Protein AF-A0A6A4KNR1-F1 (afdb_monomer)

Organism: NCBI:txid262921

Foldseek 3Di:
DPDDDDQDQLNVCCVVPVDDSVVSVVVVVVVLVVVVVVLVCLLPDPDRPDDNVVSVVVVVVSVVVCQCPVPHRCDPDNDPSNVVVCCDPPPDDDDDDD

Structure (mmCIF, N/CA/C/O backbone):
data_AF-A0A6A4KNR1-F1
#
_entry.id   AF-A0A6A4KNR1-F1
#
loop_
_atom_site.group_PDB
_atom_site.id
_atom_site.type_symbol
_atom_site.label_atom_id
_atom_site.label_alt_id
_atom_site.label_comp_id
_atom_site.label_asym_id
_atom_site.label_entity_id
_atom_site.label_seq_id
_atom_site.pdbx_PDB_ins_code
_atom_site.Cartn_x
_atom_site.Cartn_y
_atom_site.Cartn_z
_atom_site.occupancy
_atom_site.B_iso_or_equiv
_atom_site.auth_seq_id
_atom_site.auth_comp_id
_atom_site.auth_asym_id
_atom_site.auth_atom_id
_atom_site.pdbx_PDB_model_num
ATOM 1 N N . MET A 1 1 ? -12.825 -7.551 14.415 1.00 53.31 1 MET A N 1
ATOM 2 C CA . MET A 1 1 ? -11.829 -7.216 15.461 1.00 53.31 1 MET A CA 1
ATOM 3 C C . MET A 1 1 ? -11.352 -8.466 16.224 1.00 53.31 1 MET A C 1
ATOM 5 O O . MET A 1 1 ? -10.975 -8.352 17.375 1.00 53.31 1 MET A O 1
ATOM 9 N N . GLU A 1 2 ? -11.322 -9.662 15.622 1.00 60.75 2 GLU A N 1
ATOM 10 C CA . GLU A 1 2 ? -11.186 -10.919 16.396 1.00 60.75 2 GLU A CA 1
ATOM 11 C C . GLU A 1 2 ? -9.757 -11.464 16.585 1.00 60.75 2 GLU A C 1
ATOM 13 O O . GLU A 1 2 ? -9.579 -12.454 17.288 1.00 60.75 2 GLU A O 1
ATOM 18 N N . ARG A 1 3 ? -8.710 -10.856 16.009 1.00 58.59 3 ARG A N 1
ATOM 19 C CA . ARG A 1 3 ? -7.320 -11.301 16.235 1.00 58.59 3 ARG A CA 1
ATOM 20 C C . ARG A 1 3 ? -6.516 -10.277 17.036 1.00 58.59 3 ARG A C 1
ATOM 22 O O . ARG A 1 3 ? -6.082 -9.292 16.444 1.00 58.59 3 ARG A O 1
ATOM 29 N N . GLY A 1 4 ? -6.309 -10.595 18.321 1.00 59.72 4 GLY A N 1
ATOM 30 C CA . GLY A 1 4 ? -5.202 -10.199 19.211 1.00 59.72 4 GLY A CA 1
ATOM 31 C C . GLY A 1 4 ? -4.939 -8.700 19.398 1.00 59.72 4 GLY A C 1
ATOM 32 O O . GLY A 1 4 ? -4.644 -8.004 18.430 1.00 59.72 4 GLY A O 1
ATOM 33 N N . ASP A 1 5 ? -4.982 -8.242 20.653 1.00 63.84 5 ASP A N 1
ATOM 34 C CA . ASP A 1 5 ? -4.838 -6.857 21.141 1.00 63.84 5 ASP A CA 1
ATOM 35 C C . ASP A 1 5 ? -3.519 -6.154 20.757 1.00 63.84 5 ASP A C 1
ATOM 37 O O . ASP A 1 5 ? -2.686 -5.838 21.601 1.00 63.84 5 ASP A O 1
ATOM 41 N N . ASN A 1 6 ? -3.327 -5.858 19.473 1.00 69.69 6 ASN A N 1
ATOM 42 C CA . ASN A 1 6 ? -2.398 -4.824 19.035 1.00 69.69 6 ASN A CA 1
ATOM 43 C C . ASN A 1 6 ? -3.206 -3.596 18.608 1.00 69.69 6 ASN A C 1
ATOM 45 O O . ASN A 1 6 ? -3.999 -3.712 17.660 1.00 69.69 6 ASN A O 1
ATOM 49 N N . PRO A 1 7 ? -3.013 -2.433 19.260 1.00 76.50 7 PRO A N 1
ATOM 50 C CA . PRO A 1 7 ? -3.672 -1.205 18.847 1.00 76.50 7 PRO A CA 1
ATOM 51 C C . PRO A 1 7 ? -3.235 -0.858 17.420 1.00 76.50 7 PRO A C 1
ATOM 53 O O . PRO A 1 7 ? -2.050 -0.721 17.117 1.00 76.50 7 PRO A O 1
ATOM 56 N N . LYS A 1 8 ? -4.205 -0.791 16.507 1.00 87.06 8 LYS A N 1
ATOM 57 C CA . LYS A 1 8 ? -4.004 -0.397 15.109 1.00 87.06 8 LYS A CA 1
ATOM 58 C C . LYS A 1 8 ? -4.112 1.117 15.009 1.00 87.06 8 LYS A C 1
ATOM 60 O O . LYS A 1 8 ? -4.810 1.740 15.802 1.00 87.06 8 LYS A O 1
ATOM 65 N N . SER A 1 9 ? -3.510 1.695 13.974 1.00 93.75 9 SER A N 1
ATOM 66 C CA . SER A 1 9 ? -3.547 3.143 13.721 1.00 93.75 9 SER A CA 1
ATOM 67 C C . SER A 1 9 ? -4.959 3.740 13.771 1.00 93.75 9 SER A C 1
ATOM 69 O O . SER A 1 9 ? -5.141 4.811 14.336 1.00 93.75 9 SER A O 1
ATOM 71 N N . ILE A 1 10 ? -5.964 3.019 13.263 1.00 94.12 10 ILE A N 1
ATOM 72 C CA . ILE A 1 10 ? -7.382 3.409 13.346 1.00 94.12 10 ILE A CA 1
ATOM 73 C C . ILE A 1 10 ? -7.826 3.554 14.810 1.00 94.12 10 ILE A C 1
ATOM 75 O O . ILE A 1 10 ? -8.395 4.572 15.182 1.00 94.12 10 ILE A O 1
ATOM 79 N N . GLN A 1 11 ? -7.542 2.559 15.652 1.00 94.00 11 GLN A N 1
ATOM 80 C CA . GLN A 1 11 ? -7.957 2.553 17.058 1.00 94.00 11 GLN A CA 1
ATOM 81 C C . GLN A 1 11 ? -7.191 3.594 17.879 1.00 94.00 11 GLN A C 1
ATOM 83 O O . GLN A 1 11 ? -7.794 4.243 18.729 1.00 94.00 11 GLN A O 1
ATOM 88 N N . CYS A 1 12 ? -5.896 3.794 17.600 1.00 94.75 12 CYS A N 1
ATOM 89 C CA . CYS A 1 12 ? -5.123 4.877 18.211 1.00 94.75 12 CYS A CA 1
ATOM 90 C C . CYS A 1 12 ? -5.735 6.237 17.868 1.00 94.75 12 CYS A C 1
ATOM 92 O O . CYS A 1 12 ? -6.013 7.020 18.767 1.00 94.75 12 CYS A O 1
ATOM 94 N N . TYR A 1 13 ? -6.037 6.481 16.589 1.00 96.81 13 TYR A N 1
ATOM 95 C CA . TYR A 1 13 ? -6.630 7.743 16.153 1.00 96.81 13 TYR A CA 1
ATOM 96 C C . TYR A 1 13 ? -7.999 7.994 16.796 1.00 96.81 13 TYR A C 1
ATOM 98 O O . TYR A 1 13 ? -8.252 9.090 17.293 1.00 96.81 13 TYR A O 1
ATOM 106 N N . MET A 1 14 ? -8.866 6.976 16.849 1.00 96.94 14 MET A N 1
ATOM 107 C CA . MET A 1 14 ? -10.155 7.063 17.549 1.00 96.94 14 MET A CA 1
ATOM 108 C C . MET A 1 14 ? -9.969 7.400 19.032 1.00 96.94 14 MET A C 1
ATOM 110 O O . MET A 1 14 ? -10.680 8.249 19.561 1.00 96.94 14 MET A O 1
ATOM 114 N N . HIS A 1 15 ? -9.009 6.760 19.706 1.00 95.88 15 HIS A N 1
ATOM 115 C CA . HIS A 1 15 ? -8.739 7.000 21.123 1.00 95.88 15 HIS A CA 1
ATOM 116 C C . HIS A 1 15 ? -8.201 8.413 21.387 1.00 95.88 15 HIS A C 1
ATOM 118 O O . HIS A 1 1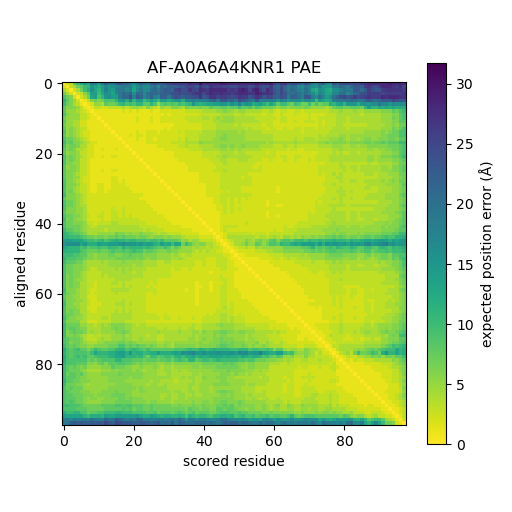5 ? -8.631 9.067 22.332 1.00 95.88 15 HIS A O 1
ATOM 124 N N . GLU A 1 16 ? -7.285 8.890 20.546 1.00 97.25 16 GLU A N 1
ATOM 125 C CA . GLU A 1 16 ? -6.622 10.188 20.703 1.00 97.25 16 GLU A CA 1
ATOM 126 C C . GLU A 1 16 ? -7.535 11.374 20.367 1.00 97.25 16 GLU A C 1
ATOM 128 O O . GLU A 1 16 ? -7.377 12.452 20.937 1.00 97.25 16 GLU A O 1
ATOM 133 N N . THR A 1 17 ? 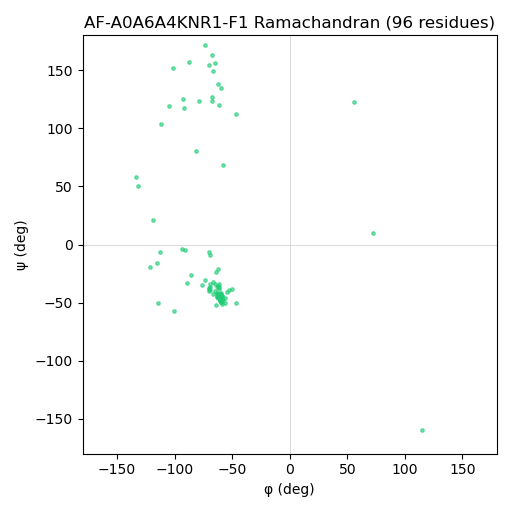-8.486 11.194 19.447 1.00 97.56 17 THR A N 1
ATOM 134 C CA . THR A 1 17 ? -9.298 12.300 18.903 1.00 97.56 17 THR A CA 1
ATOM 135 C C . THR A 1 17 ? -10.786 12.211 19.237 1.00 97.56 17 THR A C 1
ATOM 137 O O . THR A 1 17 ? -11.504 13.196 19.080 1.00 97.56 17 THR A O 1
ATOM 140 N N . GLY A 1 18 ? -11.269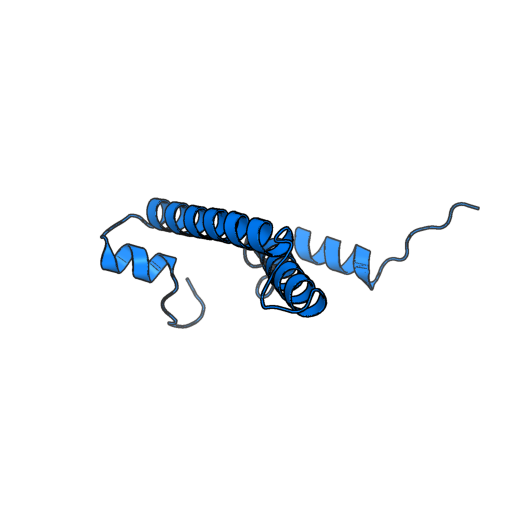 11.047 19.679 1.00 97.44 18 GLY A N 1
ATOM 141 C CA . GLY A 1 18 ? -12.699 10.767 19.833 1.00 97.44 18 GLY A CA 1
ATOM 142 C C . GLY A 1 18 ? -13.448 10.572 18.508 1.00 97.44 18 GLY A C 1
ATOM 143 O O . GLY A 1 18 ? -14.678 10.544 18.514 1.00 97.44 18 GLY A O 1
ATOM 144 N N . ALA A 1 19 ? -12.739 10.461 17.380 1.00 98.00 19 ALA A N 1
ATOM 145 C CA . ALA A 1 19 ? -13.334 10.280 16.058 1.00 98.00 19 ALA A CA 1
ATOM 146 C C . ALA A 1 19 ? -14.079 8.940 15.913 1.00 98.00 19 ALA A C 1
ATOM 148 O O . ALA A 1 19 ? -13.775 7.953 16.592 1.00 98.00 19 ALA A O 1
ATOM 149 N N . SER A 1 20 ? -15.032 8.895 14.977 1.00 97.81 20 SER A N 1
ATOM 150 C CA . SER A 1 20 ? -15.700 7.649 14.596 1.00 97.81 20 SER A CA 1
ATOM 151 C C . SER A 1 20 ? -14.729 6.690 13.889 1.00 97.81 20 SER A C 1
ATOM 153 O O . SER A 1 20 ? -13.666 7.091 13.411 1.00 97.81 20 SER A O 1
ATOM 155 N N . GLU A 1 21 ? -15.081 5.402 13.792 1.00 95.81 21 GLU A N 1
ATOM 156 C CA . GLU A 1 21 ? -14.260 4.442 13.038 1.00 95.81 21 GLU A CA 1
ATOM 157 C C . GLU A 1 21 ? -14.166 4.814 11.548 1.00 95.81 21 GLU A C 1
ATOM 159 O O . GLU A 1 21 ? -13.118 4.617 10.931 1.00 95.81 21 GLU A O 1
ATOM 164 N N . GLU A 1 22 ? -15.240 5.360 10.974 1.00 97.12 22 GLU A N 1
ATOM 165 C CA . GLU A 1 22 ? -15.280 5.823 9.584 1.00 97.12 22 GLU A CA 1
ATOM 166 C C . GLU A 1 22 ? -14.309 6.988 9.366 1.00 97.12 22 GLU A C 1
ATOM 168 O O . GLU A 1 22 ? -13.407 6.880 8.532 1.00 97.12 22 GLU A O 1
ATOM 173 N N . ASP A 1 23 ? -14.397 8.029 10.199 1.00 98.00 23 ASP A N 1
ATOM 174 C CA . ASP A 1 23 ? -13.497 9.187 10.138 1.00 98.00 23 ASP A CA 1
ATOM 175 C C . ASP A 1 23 ? -12.036 8.773 10.345 1.00 98.00 23 ASP A C 1
ATOM 177 O O . ASP A 1 23 ? -11.134 9.226 9.638 1.00 98.00 23 ASP A O 1
ATOM 181 N N . ALA A 1 24 ? -11.786 7.863 11.290 1.00 97.69 24 ALA A N 1
ATOM 182 C CA . ALA A 1 24 ? -10.454 7.332 11.540 1.00 97.69 24 ALA A CA 1
ATOM 183 C C . ALA A 1 24 ? -9.912 6.564 10.328 1.00 97.69 24 ALA A C 1
ATOM 185 O O . ALA A 1 24 ? -8.752 6.732 9.947 1.00 97.69 24 ALA A O 1
ATOM 186 N N . ARG A 1 25 ? -10.737 5.735 9.680 1.00 95.75 25 ARG A N 1
ATOM 187 C CA . ARG A 1 25 ? -10.350 5.017 8.457 1.00 95.75 25 ARG A CA 1
ATOM 188 C C . ARG A 1 25 ? -10.020 5.981 7.330 1.00 95.75 25 ARG A C 1
ATOM 190 O O . ARG A 1 25 ? -9.010 5.777 6.656 1.00 95.75 25 ARG A O 1
ATOM 197 N N . ASP A 1 26 ? -10.832 7.006 7.131 1.00 97.69 26 ASP A N 1
ATOM 198 C CA . ASP A 1 26 ? -10.618 7.979 6.065 1.00 97.69 26 ASP A CA 1
ATOM 199 C C . ASP A 1 26 ? -9.393 8.854 6.327 1.00 97.69 26 ASP A C 1
ATOM 201 O O . ASP A 1 26 ? -8.596 9.077 5.411 1.00 97.69 26 ASP A O 1
ATOM 205 N N . HIS A 1 27 ? -9.138 9.221 7.584 1.00 98.06 27 HIS A N 1
ATOM 206 C CA . HIS A 1 27 ? -7.897 9.883 7.974 1.00 98.06 27 HIS A CA 1
ATOM 207 C C . HIS A 1 27 ? -6.663 9.015 7.684 1.00 98.06 27 HIS A C 1
ATOM 209 O O . HIS A 1 27 ? -5.701 9.479 7.068 1.00 98.06 27 HIS A O 1
ATOM 215 N N . ILE A 1 28 ? -6.683 7.732 8.061 1.00 97.06 28 ILE A N 1
ATOM 216 C CA . ILE A 1 28 ? -5.562 6.821 7.787 1.00 97.06 28 ILE A CA 1
ATOM 217 C C . ILE A 1 28 ? -5.367 6.605 6.277 1.00 97.06 28 ILE A C 1
ATOM 219 O O . ILE A 1 28 ? -4.226 6.612 5.812 1.00 97.06 28 ILE A O 1
ATOM 223 N N . LYS A 1 29 ? -6.440 6.474 5.483 1.00 96.19 29 LYS A N 1
ATOM 224 C CA . LYS A 1 29 ? -6.339 6.406 4.010 1.00 96.19 29 LYS A CA 1
ATOM 225 C C . LYS A 1 29 ? -5.720 7.676 3.429 1.00 96.19 29 LYS A C 1
ATOM 227 O O . LYS A 1 29 ? -4.861 7.581 2.553 1.00 96.19 29 LYS A O 1
ATOM 232 N N . TYR A 1 30 ? -6.114 8.846 3.931 1.00 97.81 30 TYR A N 1
ATOM 233 C CA . TYR A 1 30 ? -5.514 10.119 3.544 1.00 97.81 30 TYR A CA 1
ATOM 234 C C . TYR A 1 30 ? -4.005 10.132 3.828 1.00 97.81 30 TYR A C 1
ATOM 236 O O . TYR A 1 30 ? -3.220 10.440 2.932 1.00 97.81 30 TYR A O 1
ATOM 244 N N . LEU A 1 31 ? -3.573 9.714 5.023 1.00 98.06 31 LEU A N 1
ATOM 245 C CA . LEU A 1 31 ? -2.147 9.626 5.366 1.00 98.06 31 LEU A CA 1
ATOM 246 C C . LEU A 1 31 ? -1.377 8.644 4.470 1.00 98.06 31 LEU A C 1
ATOM 248 O O . LEU A 1 31 ? -0.243 8.933 4.077 1.00 98.06 31 LEU A O 1
ATOM 252 N N . ILE A 1 32 ? -1.986 7.511 4.105 1.00 97.00 32 ILE A N 1
ATOM 253 C CA . ILE A 1 32 ? -1.413 6.570 3.132 1.00 97.00 32 ILE A CA 1
ATOM 254 C C . ILE A 1 32 ? -1.238 7.258 1.770 1.00 97.00 32 ILE A C 1
ATOM 256 O O . ILE A 1 32 ? -0.164 7.164 1.179 1.00 97.00 32 ILE A O 1
ATOM 260 N N . GLY A 1 33 ? -2.242 8.004 1.298 1.00 97.44 33 GLY A N 1
ATOM 261 C CA . GLY A 1 33 ? -2.169 8.775 0.051 1.00 97.44 33 GLY A CA 1
ATOM 262 C C . GLY A 1 33 ? -1.061 9.833 0.065 1.00 97.44 33 GLY A C 1
ATOM 263 O O . GLY A 1 33 ? -0.226 9.866 -0.837 1.00 97.44 33 GLY A O 1
ATOM 264 N N . LYS A 1 34 ? -0.965 10.630 1.136 1.00 98.38 34 LYS A N 1
ATOM 265 C CA . LYS A 1 34 ? 0.123 11.613 1.305 1.00 98.38 34 LYS A CA 1
ATOM 266 C C . LYS A 1 34 ? 1.501 10.954 1.364 1.00 98.38 34 LYS A C 1
ATOM 268 O O . LYS A 1 34 ? 2.480 11.532 0.900 1.00 98.38 34 LYS A O 1
ATOM 273 N N . THR A 1 35 ? 1.599 9.752 1.930 1.00 97.31 35 THR A N 1
ATOM 274 C CA . THR A 1 35 ? 2.856 8.989 1.949 1.00 97.31 35 THR A CA 1
ATOM 275 C C . THR A 1 35 ? 3.232 8.495 0.551 1.00 97.31 35 THR A C 1
ATOM 277 O O . THR A 1 35 ? 4.398 8.582 0.175 1.00 97.31 35 THR A O 1
ATOM 280 N N . TRP A 1 36 ? 2.259 8.054 -0.250 1.00 97.44 36 TRP A N 1
ATOM 281 C CA . TRP A 1 36 ? 2.479 7.690 -1.653 1.00 97.44 36 TRP A CA 1
ATOM 282 C C . TRP A 1 36 ? 3.010 8.849 -2.495 1.00 97.44 36 TRP A C 1
ATOM 284 O O . TRP A 1 36 ? 3.932 8.645 -3.283 1.00 97.44 36 TRP A O 1
ATOM 294 N N . GLU A 1 37 ? 2.460 10.054 -2.324 1.00 97.12 37 GLU A N 1
ATOM 295 C CA . GLU A 1 37 ? 2.950 11.265 -3.000 1.00 97.12 37 GLU A CA 1
ATOM 296 C C . GLU A 1 37 ? 4.440 11.487 -2.709 1.00 97.12 37 GLU A C 1
ATOM 298 O O . GLU A 1 37 ? 5.238 11.562 -3.641 1.00 97.12 37 GLU A O 1
ATOM 303 N N . LYS A 1 38 ? 4.839 11.445 -1.430 1.00 95.00 38 LYS A N 1
ATOM 304 C CA . LYS A 1 38 ? 6.246 11.584 -1.016 1.00 95.00 38 LYS A CA 1
ATOM 305 C C . LYS A 1 38 ? 7.146 10.490 -1.590 1.00 95.00 38 LYS A C 1
ATOM 307 O O . LYS A 1 38 ? 8.246 10.770 -2.050 1.00 95.00 38 LYS A O 1
ATOM 312 N N . MET A 1 39 ? 6.691 9.234 -1.586 1.00 94.81 39 MET A N 1
ATOM 313 C CA . MET A 1 39 ? 7.461 8.132 -2.178 1.00 94.81 39 MET A CA 1
ATOM 314 C C . MET A 1 39 ? 7.665 8.319 -3.687 1.00 94.81 39 MET A C 1
ATOM 316 O O . MET A 1 39 ? 8.727 7.985 -4.210 1.00 94.81 39 MET A O 1
ATOM 320 N N . ASN A 1 40 ? 6.667 8.858 -4.392 1.00 94.75 40 ASN A N 1
ATOM 321 C CA . ASN A 1 40 ? 6.783 9.157 -5.817 1.00 94.75 40 ASN A CA 1
ATOM 322 C C . AS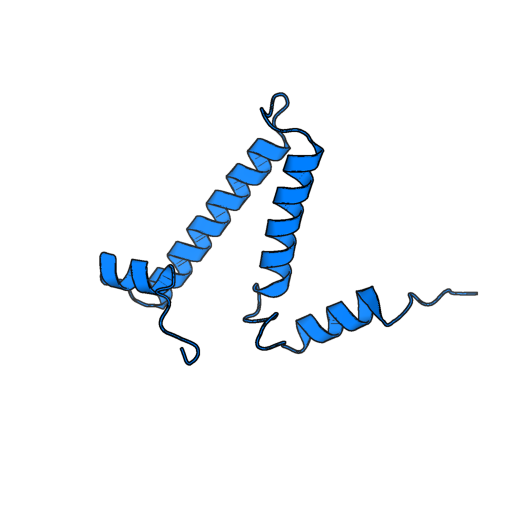N A 1 40 ? 7.742 10.323 -6.083 1.00 94.75 40 ASN A C 1
ATOM 324 O O . ASN A 1 40 ? 8.529 10.231 -7.021 1.00 94.75 40 ASN A O 1
ATOM 328 N N . GLU A 1 41 ? 7.710 11.373 -5.261 1.00 93.44 41 GLU A N 1
ATOM 329 C CA . GLU A 1 41 ? 8.671 12.483 -5.324 1.00 93.44 41 GLU A CA 1
ATOM 330 C C . GLU A 1 41 ? 10.107 11.978 -5.137 1.00 93.44 41 GLU A C 1
ATOM 332 O O . GLU A 1 41 ? 10.953 12.207 -5.997 1.00 93.44 41 GLU A O 1
ATOM 337 N N . GLU A 1 42 ? 10.365 11.194 -4.085 1.00 91.44 42 GLU A N 1
ATOM 338 C CA . GLU A 1 42 ? 11.688 10.608 -3.816 1.00 91.44 42 GLU A CA 1
ATOM 339 C C . GLU A 1 42 ? 12.157 9.667 -4.928 1.00 91.44 42 GLU A C 1
ATOM 341 O O . GLU A 1 42 ? 13.337 9.633 -5.275 1.00 91.44 42 GLU A O 1
ATOM 346 N N . ARG A 1 43 ? 11.236 8.910 -5.534 1.00 92.12 43 ARG A N 1
ATOM 347 C CA . ARG A 1 43 ? 11.557 8.043 -6.672 1.00 92.12 43 ARG A CA 1
ATOM 348 C C . ARG A 1 43 ? 11.991 8.833 -7.907 1.00 92.12 43 ARG A C 1
ATOM 350 O O . ARG A 1 43 ? 12.790 8.323 -8.692 1.00 92.12 43 ARG A O 1
ATOM 357 N N . LEU A 1 44 ? 11.418 10.016 -8.111 1.00 92.31 44 LEU A N 1
ATOM 358 C CA . LEU A 1 44 ? 11.702 10.889 -9.251 1.00 92.31 44 LEU A CA 1
ATOM 359 C C . LEU A 1 44 ? 12.837 11.881 -8.969 1.00 92.31 44 LEU A C 1
ATOM 361 O O . LEU A 1 44 ? 13.241 12.600 -9.878 1.00 92.31 44 LEU A O 1
ATOM 365 N N . ALA A 1 45 ? 13.355 11.923 -7.742 1.00 91.69 45 ALA A N 1
ATOM 366 C CA . ALA A 1 45 ? 14.426 12.827 -7.364 1.00 91.69 45 ALA A CA 1
ATOM 367 C C . ALA A 1 45 ? 15.745 12.460 -8.065 1.00 91.69 45 ALA A C 1
ATOM 369 O O . ALA A 1 45 ? 16.255 11.345 -7.937 1.00 91.69 45 ALA A O 1
ATOM 370 N N . ASP A 1 46 ? 16.353 13.441 -8.736 1.00 85.75 46 ASP A N 1
ATOM 371 C CA . ASP A 1 46 ? 17.646 13.283 -9.419 1.00 85.75 46 ASP A CA 1
ATOM 372 C C . ASP A 1 46 ? 18.806 12.985 -8.449 1.00 85.75 46 ASP A C 1
ATOM 374 O O . ASP A 1 46 ? 19.829 12.407 -8.831 1.00 85.75 46 ASP A O 1
ATOM 378 N N . HIS A 1 47 ? 18.650 13.367 -7.178 1.00 85.50 47 HIS A N 1
ATOM 379 C CA . HIS A 1 47 ? 19.678 13.285 -6.139 1.00 85.50 47 HIS A CA 1
ATOM 380 C C . HIS A 1 47 ? 19.154 12.641 -4.850 1.00 85.50 47 HIS A C 1
ATOM 382 O O . HIS A 1 47 ? 19.323 13.184 -3.759 1.00 85.50 47 HIS A O 1
ATOM 388 N N . SER A 1 48 ? 18.516 11.474 -4.965 1.00 86.81 48 SER A N 1
ATOM 389 C CA . SER A 1 48 ? 18.154 10.694 -3.778 1.00 86.81 48 SER A CA 1
ATOM 390 C C . SER A 1 48 ? 19.415 10.265 -3.002 1.00 86.81 48 SER A C 1
ATOM 392 O O . SER A 1 48 ? 20.387 9.816 -3.618 1.00 86.81 48 SER A O 1
ATOM 394 N N . PRO A 1 49 ? 19.419 10.341 -1.655 1.00 90.69 49 PRO A N 1
ATOM 395 C CA . PRO A 1 49 ? 20.506 9.798 -0.836 1.00 90.69 49 PRO A CA 1
ATOM 396 C C . PRO A 1 49 ? 20.543 8.260 -0.850 1.00 90.69 49 PRO A C 1
ATOM 398 O O . PRO A 1 49 ? 21.482 7.654 -0.333 1.00 90.69 49 PRO A O 1
ATOM 401 N N . PHE A 1 50 ? 19.521 7.619 -1.421 1.00 91.00 50 PHE A N 1
ATOM 402 C CA . PHE A 1 50 ? 19.389 6.174 -1.509 1.00 91.00 50 PHE A CA 1
ATOM 403 C C . PHE A 1 50 ? 19.765 5.653 -2.898 1.00 91.00 50 PHE A C 1
ATOM 405 O O . PHE A 1 50 ? 19.601 6.324 -3.916 1.00 91.00 50 PHE A O 1
ATOM 412 N N . SER A 1 51 ? 20.240 4.406 -2.960 1.00 93.19 51 SER A N 1
ATOM 413 C CA . SER A 1 51 ? 20.476 3.754 -4.248 1.00 93.19 51 SER A CA 1
ATOM 414 C C . SER A 1 51 ? 19.153 3.516 -4.982 1.00 93.19 51 SER A C 1
ATOM 416 O O . SER A 1 51 ? 18.125 3.236 -4.362 1.00 93.19 51 SER A O 1
ATOM 418 N N . LYS A 1 52 ? 19.188 3.544 -6.321 1.00 91.88 52 LYS A N 1
ATOM 419 C CA . LYS A 1 52 ? 18.011 3.253 -7.160 1.00 91.88 52 LYS A CA 1
ATOM 420 C C . LYS A 1 52 ? 17.358 1.913 -6.801 1.00 91.88 52 LYS A C 1
ATOM 422 O O . LYS A 1 52 ? 16.140 1.826 -6.721 1.00 91.88 52 LYS A O 1
ATOM 427 N N . ILE A 1 53 ? 18.174 0.902 -6.497 1.00 94.94 53 ILE A N 1
ATOM 428 C CA . ILE A 1 53 ? 17.710 -0.429 -6.082 1.00 94.94 53 ILE A CA 1
ATOM 429 C C . ILE A 1 53 ? 16.922 -0.353 -4.768 1.00 94.94 53 ILE A C 1
ATOM 431 O O . ILE A 1 53 ? 15.853 -0.949 -4.662 1.00 94.94 53 ILE A O 1
ATOM 435 N N . LEU A 1 54 ? 17.415 0.385 -3.766 1.00 94.56 54 LEU A N 1
ATOM 436 C CA . LEU A 1 54 ? 16.711 0.533 -2.489 1.00 94.56 54 LEU A CA 1
ATOM 437 C C . LEU A 1 54 ? 15.350 1.215 -2.688 1.00 94.56 54 LEU A C 1
ATOM 439 O O . LEU A 1 54 ? 14.344 0.755 -2.148 1.00 94.56 54 LEU A O 1
ATOM 443 N N . VAL A 1 55 ? 15.320 2.277 -3.496 1.00 94.50 55 VAL A N 1
ATOM 444 C CA . VAL A 1 55 ? 14.091 3.001 -3.845 1.00 94.50 55 VAL A CA 1
ATOM 445 C C . VAL A 1 55 ? 13.088 2.066 -4.526 1.00 94.50 55 VAL A C 1
ATOM 447 O O . VAL A 1 55 ? 11.920 2.020 -4.142 1.00 94.50 55 VAL A O 1
ATOM 450 N N . GLU A 1 56 ? 13.528 1.265 -5.496 1.00 95.00 56 GLU A N 1
ATOM 451 C CA . GLU A 1 56 ? 12.670 0.296 -6.186 1.00 95.00 56 GLU A CA 1
ATOM 452 C C . GLU A 1 56 ? 12.122 -0.787 -5.249 1.00 95.00 56 GLU A C 1
ATOM 454 O O . GLU A 1 56 ? 10.932 -1.107 -5.314 1.00 95.00 56 GLU A O 1
ATOM 459 N N . ILE A 1 57 ? 12.950 -1.315 -4.342 1.00 96.56 57 ILE A N 1
ATOM 460 C CA . ILE A 1 57 ? 12.519 -2.290 -3.331 1.00 96.56 57 ILE A CA 1
ATOM 461 C C . ILE A 1 57 ? 11.443 -1.679 -2.428 1.00 96.56 57 ILE A C 1
ATOM 463 O O . ILE A 1 57 ? 10.387 -2.286 -2.249 1.00 96.56 57 ILE A O 1
ATOM 467 N N . ALA A 1 58 ? 11.666 -0.469 -1.904 1.00 95.75 58 ALA A N 1
ATOM 468 C CA . ALA A 1 58 ? 10.697 0.218 -1.051 1.00 95.75 58 ALA A CA 1
ATOM 469 C C . ALA A 1 58 ? 9.355 0.436 -1.772 1.00 95.75 58 ALA A C 1
ATOM 471 O O . ALA A 1 58 ? 8.291 0.132 -1.226 1.00 95.75 58 ALA A O 1
ATOM 472 N N . MET A 1 59 ? 9.401 0.876 -3.034 1.00 96.88 59 MET A N 1
ATOM 473 C CA . MET A 1 59 ? 8.211 1.029 -3.875 1.00 96.88 59 MET A CA 1
ATOM 474 C C . MET A 1 59 ? 7.472 -0.295 -4.073 1.00 96.88 59 MET A C 1
ATOM 476 O O . MET A 1 59 ? 6.246 -0.340 -3.982 1.00 96.88 59 MET A O 1
ATOM 480 N N . ASN A 1 60 ? 8.192 -1.386 -4.330 1.00 97.50 60 ASN A N 1
ATOM 481 C CA . ASN A 1 60 ? 7.578 -2.692 -4.551 1.00 97.50 60 ASN A CA 1
ATOM 482 C C . ASN A 1 60 ? 6.957 -3.270 -3.272 1.00 97.50 60 ASN A C 1
ATOM 484 O O . ASN A 1 60 ? 5.888 -3.870 -3.352 1.00 97.50 60 ASN A O 1
ATOM 488 N N . ILE A 1 61 ? 7.545 -3.025 -2.096 1.00 97.00 61 ILE A N 1
ATOM 489 C CA . ILE A 1 61 ? 6.944 -3.402 -0.805 1.00 97.00 61 ILE A CA 1
ATOM 490 C C . ILE A 1 61 ? 5.626 -2.650 -0.576 1.00 97.00 61 ILE A C 1
ATOM 492 O O . ILE A 1 61 ? 4.621 -3.262 -0.198 1.00 97.00 61 ILE A O 1
ATOM 496 N N . ALA A 1 62 ? 5.595 -1.341 -0.845 1.00 96.56 62 ALA A N 1
ATOM 497 C CA . ALA A 1 62 ? 4.370 -0.549 -0.727 1.00 96.56 62 ALA A CA 1
ATOM 498 C C . ALA A 1 62 ? 3.284 -1.034 -1.705 1.00 96.56 62 ALA A C 1
ATOM 500 O O . ALA A 1 62 ? 2.137 -1.245 -1.303 1.00 96.56 62 ALA A O 1
ATOM 501 N N . ARG A 1 63 ? 3.652 -1.309 -2.968 1.00 96.62 63 ARG A N 1
ATOM 502 C CA . ARG A 1 63 ? 2.740 -1.877 -3.981 1.00 96.62 63 ARG A CA 1
ATOM 503 C C . ARG A 1 63 ? 2.203 -3.243 -3.575 1.00 96.62 63 ARG A C 1
ATOM 505 O O . ARG A 1 63 ? 1.007 -3.479 -3.705 1.00 96.62 63 ARG A O 1
ATOM 512 N N . ALA A 1 64 ? 3.066 -4.130 -3.081 1.00 94.62 64 ALA A N 1
ATOM 513 C CA . ALA A 1 64 ? 2.663 -5.450 -2.610 1.00 94.62 64 ALA A CA 1
ATOM 514 C C . ALA A 1 64 ? 1.668 -5.329 -1.449 1.00 94.62 64 ALA A C 1
ATOM 516 O O . ALA A 1 64 ? 0.617 -5.961 -1.477 1.00 94.62 64 ALA A O 1
ATOM 517 N N . SER A 1 65 ? 1.939 -4.449 -0.483 1.00 94.50 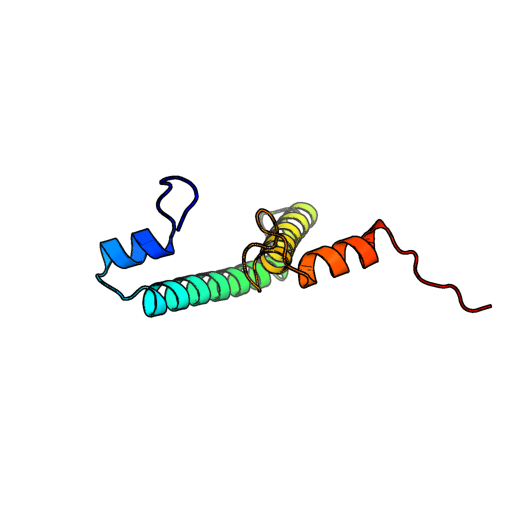65 SER A N 1
ATOM 518 C CA . SER A 1 65 ? 1.028 -4.197 0.640 1.00 94.50 65 SER A CA 1
ATOM 519 C C . SER A 1 65 ? -0.338 -3.697 0.159 1.00 94.50 65 SER A C 1
ATOM 521 O O . SER A 1 65 ? -1.367 -4.241 0.551 1.00 94.50 65 SER A O 1
ATOM 523 N N . GLN A 1 66 ? -0.374 -2.719 -0.749 1.00 94.12 66 GLN A N 1
ATOM 524 C CA . GLN A 1 66 ? -1.633 -2.235 -1.321 1.00 94.12 66 GLN A CA 1
ATOM 525 C C . GLN A 1 66 ? -2.374 -3.337 -2.091 1.00 94.12 66 GLN A C 1
ATOM 527 O O . GLN A 1 66 ? -3.563 -3.544 -1.867 1.00 94.12 66 GLN A O 1
ATOM 532 N N . CYS A 1 67 ? -1.669 -4.087 -2.941 1.00 92.25 67 CYS A N 1
ATOM 533 C CA . CYS A 1 67 ? -2.224 -5.204 -3.706 1.00 92.25 67 CYS A CA 1
ATOM 534 C C . CYS A 1 67 ? -2.904 -6.240 -2.797 1.00 92.25 67 CYS A C 1
ATOM 536 O O . CYS A 1 67 ? -3.9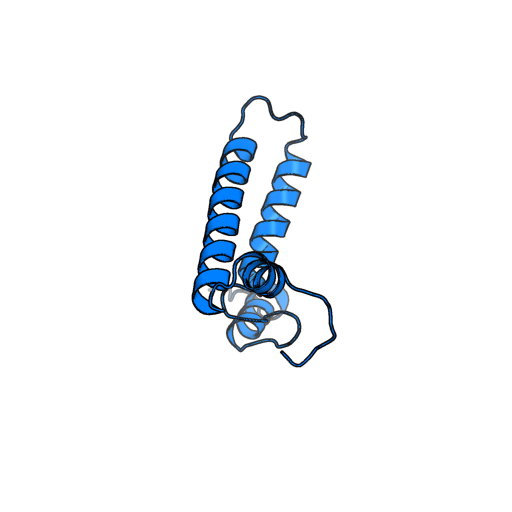86 -6.724 -3.131 1.00 92.25 67 CYS A O 1
ATOM 538 N N . MET A 1 68 ? -2.297 -6.536 -1.644 1.00 91.50 68 MET A N 1
ATOM 539 C CA . MET A 1 68 ? -2.815 -7.502 -0.677 1.00 91.50 68 MET A CA 1
ATOM 540 C C . MET A 1 68 ? -3.993 -6.971 0.145 1.00 91.50 68 MET A C 1
ATOM 542 O O . MET A 1 68 ? -4.879 -7.755 0.473 1.00 91.50 68 MET A O 1
ATOM 546 N N . TYR A 1 69 ? -4.017 -5.677 0.487 1.00 91.44 69 TYR A N 1
ATOM 547 C CA . TYR A 1 69 ? -4.955 -5.148 1.488 1.00 91.44 69 TYR A CA 1
ATOM 548 C C . TYR A 1 69 ? -6.040 -4.194 0.964 1.00 91.44 69 TYR A C 1
ATOM 550 O O . TYR A 1 69 ? -6.942 -3.820 1.714 1.00 91.44 69 TYR A O 1
ATOM 558 N N . GLN A 1 70 ? -6.002 -3.802 -0.314 1.00 90.25 70 GLN A N 1
ATOM 559 C CA . GLN A 1 70 ? -6.944 -2.817 -0.872 1.00 90.25 70 GLN A CA 1
ATOM 560 C C . GLN A 1 70 ? -8.421 -3.252 -0.840 1.00 90.25 70 GLN A C 1
ATOM 562 O O . GLN A 1 70 ? -9.299 -2.394 -0.874 1.00 90.25 70 GLN A O 1
ATOM 567 N N . TYR A 1 71 ? -8.700 -4.557 -0.747 1.00 89.06 71 TYR A N 1
ATOM 568 C CA . TYR A 1 71 ? -10.059 -5.119 -0.702 1.00 89.06 71 TYR A CA 1
ATOM 569 C C . TYR A 1 71 ? -10.356 -5.899 0.589 1.00 89.06 71 TYR A C 1
ATOM 571 O O . TYR A 1 71 ? -11.261 -6.729 0.622 1.00 89.06 71 TYR A O 1
ATOM 579 N N . GLY A 1 72 ? -9.599 -5.646 1.659 1.00 88.31 72 GLY A N 1
ATOM 580 C CA . GLY A 1 72 ? -9.708 -6.375 2.925 1.00 88.31 72 GLY A CA 1
ATOM 581 C C . GLY A 1 72 ? -8.445 -7.172 3.235 1.00 88.31 72 GLY A C 1
ATOM 582 O O . GLY A 1 72 ? -7.377 -6.866 2.725 1.00 88.31 72 GLY A O 1
ATOM 583 N N . ASP A 1 73 ? -8.535 -8.179 4.100 1.00 88.81 73 ASP A N 1
ATOM 584 C CA . ASP A 1 73 ? -7.366 -8.977 4.487 1.00 88.81 73 ASP A CA 1
ATOM 585 C C . ASP A 1 73 ? -7.047 -10.063 3.449 1.00 88.81 73 ASP A C 1
ATOM 587 O O . ASP A 1 73 ? -7.376 -11.232 3.625 1.00 88.81 73 ASP A O 1
ATOM 591 N N . GLY A 1 74 ? -6.368 -9.690 2.363 1.00 89.94 74 GLY A N 1
ATOM 592 C CA . GLY A 1 74 ? -5.932 -10.647 1.348 1.00 89.94 74 GLY A CA 1
ATOM 593 C C . GLY A 1 74 ? -4.808 -11.583 1.800 1.00 89.94 74 GLY A C 1
ATOM 594 O O . GLY A 1 74 ? -4.464 -12.490 1.054 1.00 89.94 74 GLY A O 1
ATOM 595 N N . HIS A 1 75 ? -4.208 -11.405 2.981 1.00 87.44 75 HIS A N 1
ATOM 596 C CA . HIS A 1 75 ? -3.092 -12.240 3.437 1.00 87.44 75 HIS A CA 1
ATOM 597 C C . HIS A 1 75 ? -3.546 -13.321 4.423 1.00 87.44 75 HIS A C 1
ATOM 599 O O . HIS A 1 75 ? -3.346 -14.509 4.171 1.00 87.44 75 HIS A O 1
ATOM 605 N N . GLY A 1 76 ? -4.166 -12.911 5.531 1.00 85.44 76 GLY A N 1
ATOM 606 C CA . GLY A 1 76 ? -4.630 -13.793 6.599 1.00 85.44 76 GLY A CA 1
ATOM 607 C C . GLY A 1 76 ? -6.025 -14.374 6.367 1.00 85.44 76 GLY A C 1
ATOM 608 O O . GLY A 1 76 ? -6.312 -15.464 6.862 1.00 85.44 76 GLY A O 1
ATOM 609 N N . ALA A 1 77 ? -6.869 -13.689 5.592 1.00 85.12 77 ALA A N 1
ATOM 610 C CA . ALA A 1 77 ? -8.243 -14.088 5.282 1.00 85.12 77 ALA A CA 1
ATOM 611 C C . ALA A 1 77 ? -8.533 -13.947 3.778 1.00 85.12 77 ALA A C 1
ATOM 613 O O . ALA A 1 77 ? -9.430 -13.220 3.355 1.00 85.12 77 ALA A O 1
ATOM 614 N N . GLN A 1 78 ? -7.737 -14.656 2.971 1.00 80.94 78 GLN A N 1
ATOM 615 C CA . GLN A 1 78 ? -7.698 -14.541 1.511 1.00 80.94 78 GLN A CA 1
ATOM 616 C C . GLN A 1 78 ? -9.092 -14.547 0.855 1.00 80.94 78 GLN A C 1
ATOM 618 O O . GLN A 1 78 ? -9.773 -15.579 0.808 1.00 80.94 78 GLN A O 1
ATOM 623 N N . GLY A 1 79 ? -9.470 -13.401 0.282 1.00 84.12 79 GLY A N 1
ATOM 624 C CA . GLY A 1 79 ? -10.638 -13.267 -0.588 1.00 84.12 79 GLY A CA 1
ATOM 625 C C . GLY A 1 79 ? -10.417 -13.883 -1.974 1.00 84.12 79 GLY A C 1
ATOM 626 O O . GLY A 1 79 ? -9.300 -14.266 -2.330 1.00 84.12 79 GLY A O 1
ATOM 627 N N . GLN A 1 80 ? -11.489 -13.962 -2.769 1.00 88.44 80 GLN A N 1
ATOM 628 C CA . GLN A 1 80 ? -11.447 -14.516 -4.130 1.00 88.44 80 GLN A CA 1
ATOM 629 C C . GLN A 1 80 ? -10.414 -13.793 -5.012 1.00 88.44 80 GLN A C 1
ATOM 631 O O . GLN A 1 80 ? -9.561 -14.443 -5.606 1.00 88.44 80 GLN A O 1
ATOM 636 N N . GLU A 1 81 ? -10.406 -12.457 -4.970 1.00 89.44 81 GLU A N 1
ATOM 637 C CA . GLU A 1 81 ? -9.436 -11.585 -5.652 1.00 89.44 81 GLU A CA 1
ATOM 638 C C . GLU A 1 81 ? -7.978 -12.030 -5.458 1.00 89.44 81 GLU A C 1
ATOM 640 O O . GLU A 1 81 ? -7.216 -12.153 -6.418 1.00 89.44 81 GLU A O 1
ATOM 645 N N . THR A 1 82 ? -7.562 -12.280 -4.212 1.00 91.19 82 THR A N 1
ATOM 646 C CA . THR A 1 82 ? -6.172 -12.654 -3.930 1.00 91.19 82 THR A CA 1
ATOM 647 C C . THR A 1 82 ? -5.850 -14.051 -4.449 1.00 91.19 82 THR A C 1
ATOM 649 O O . THR A 1 82 ? -4.762 -14.265 -4.982 1.00 91.19 82 THR A O 1
ATOM 652 N N . LYS A 1 83 ? -6.794 -14.993 -4.338 1.00 91.19 83 LYS A N 1
ATOM 653 C CA . LYS A 1 83 ? -6.622 -16.356 -4.861 1.00 91.19 83 LYS A CA 1
ATOM 654 C C . LYS A 1 83 ? -6.474 -16.350 -6.378 1.00 91.19 83 LYS A C 1
ATOM 656 O O . LYS A 1 83 ? -5.552 -16.980 -6.888 1.00 91.19 83 LYS A O 1
ATOM 661 N N . ASP A 1 84 ? -7.308 -15.586 -7.079 1.00 93.12 84 ASP A N 1
ATOM 662 C CA . ASP A 1 84 ? -7.263 -15.478 -8.539 1.00 93.12 84 ASP A CA 1
ATOM 663 C C . ASP A 1 84 ? -5.927 -14.901 -9.017 1.00 93.12 84 ASP A C 1
ATOM 665 O O . ASP A 1 84 ? -5.309 -15.434 -9.941 1.00 93.12 84 ASP A O 1
ATOM 669 N N . ARG A 1 85 ? -5.416 -13.869 -8.331 1.00 92.12 85 ARG A N 1
ATOM 670 C CA . ARG A 1 85 ? -4.087 -13.303 -8.617 1.00 92.12 85 ARG A CA 1
ATOM 671 C C . ARG A 1 85 ? -2.974 -14.327 -8.423 1.00 92.12 85 ARG A C 1
ATOM 673 O O . ARG A 1 85 ? -2.109 -14.441 -9.285 1.00 92.12 85 ARG A O 1
ATOM 680 N N . VAL A 1 86 ? -2.986 -15.080 -7.321 1.00 92.00 86 VAL A N 1
ATOM 681 C CA . VAL A 1 86 ? -1.968 -16.113 -7.057 1.00 92.00 86 VAL A CA 1
ATOM 682 C C . VAL A 1 86 ? -2.010 -17.204 -8.124 1.00 92.00 86 VAL A C 1
ATOM 684 O O . VAL A 1 86 ? -0.963 -17.574 -8.656 1.00 92.00 86 VAL A O 1
ATOM 687 N N . LEU A 1 87 ? -3.209 -17.679 -8.472 1.00 95.12 87 LEU A N 1
ATOM 688 C CA . LEU A 1 87 ? -3.390 -18.678 -9.520 1.00 95.12 87 LEU A CA 1
ATOM 689 C C . LEU A 1 87 ? -2.854 -18.168 -10.859 1.00 95.12 87 LEU A C 1
ATOM 691 O O . LEU A 1 87 ? -2.054 -18.853 -11.485 1.00 95.12 87 LEU A O 1
ATOM 695 N N . SER A 1 88 ? -3.223 -16.954 -11.270 1.00 95.75 88 SER A N 1
ATOM 696 C CA . SER A 1 88 ? -2.778 -16.376 -12.543 1.00 95.75 88 SER A CA 1
ATOM 697 C C . SER A 1 88 ? -1.276 -16.086 -12.608 1.00 95.75 88 SER A C 1
ATOM 699 O O . SER A 1 88 ? -0.718 -16.117 -13.698 1.00 95.75 88 SER A O 1
ATOM 701 N N . LEU A 1 89 ? -0.632 -15.738 -11.490 1.00 94.25 89 LEU A N 1
ATOM 702 C CA . LEU A 1 89 ? 0.775 -15.318 -11.487 1.00 94.25 89 LEU A CA 1
ATOM 703 C C . LEU A 1 89 ? 1.752 -16.482 -11.312 1.00 94.25 89 LEU A C 1
ATOM 705 O O . LEU A 1 89 ? 2.859 -16.422 -11.843 1.00 94.25 89 LEU A O 1
ATOM 709 N N . PHE A 1 90 ? 1.374 -17.511 -10.548 1.00 95.06 90 PHE A N 1
ATOM 710 C CA . PHE A 1 90 ? 2.311 -18.554 -10.116 1.00 95.06 90 PHE A CA 1
ATOM 711 C C . PHE A 1 90 ? 1.927 -19.969 -10.540 1.00 95.06 90 PHE A C 1
ATOM 713 O O . PHE A 1 90 ? 2.787 -20.846 -10.514 1.00 95.06 90 PHE A O 1
ATOM 720 N N . ILE A 1 91 ? 0.661 -20.215 -10.890 1.00 97.06 91 ILE A N 1
ATOM 721 C CA . ILE A 1 91 ? 0.152 -21.574 -11.126 1.00 97.06 91 ILE A CA 1
AT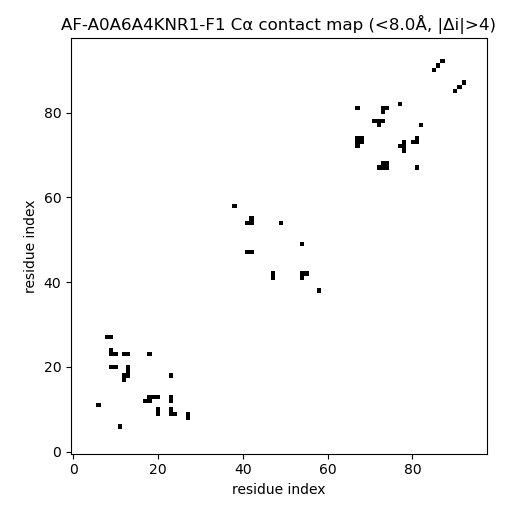OM 722 C C . ILE A 1 91 ? -0.241 -21.773 -12.588 1.00 97.06 91 ILE A C 1
ATOM 724 O O . ILE A 1 91 ? 0.180 -22.740 -13.218 1.00 97.06 91 ILE A O 1
ATOM 728 N N . ASN A 1 92 ? -1.036 -20.855 -13.131 1.00 96.75 92 ASN A N 1
ATOM 729 C CA . ASN A 1 92 ? -1.586 -20.953 -14.471 1.00 96.75 92 ASN A CA 1
ATOM 730 C C . ASN A 1 92 ? -0.645 -20.260 -15.463 1.00 96.75 92 ASN A C 1
ATOM 732 O O . ASN A 1 92 ? -0.447 -19.048 -15.359 1.00 96.75 92 ASN A O 1
ATOM 736 N N . PRO A 1 93 ? -0.067 -20.989 -16.430 1.00 95.38 93 PRO A N 1
ATOM 737 C CA . PRO A 1 93 ? 0.762 -20.376 -17.453 1.00 95.38 93 PRO A CA 1
ATOM 738 C C . PRO A 1 93 ? -0.085 -19.531 -18.409 1.00 95.38 93 PRO A C 1
ATOM 740 O O . PRO A 1 93 ? -1.266 -19.807 -18.633 1.00 95.38 93 PRO A O 1
ATOM 743 N N . VAL A 1 94 ? 0.545 -18.530 -19.024 1.00 95.50 94 VAL A N 1
ATOM 744 C CA . VAL A 1 94 ? -0.064 -17.782 -20.129 1.00 95.50 94 VAL A CA 1
ATOM 745 C C . VAL A 1 94 ? -0.203 -18.729 -21.329 1.00 95.50 94 VAL A C 1
ATOM 747 O O . VAL A 1 94 ? 0.808 -19.303 -21.745 1.00 95.50 94 VAL A O 1
ATOM 750 N N . PRO A 1 95 ? -1.414 -18.922 -21.885 1.00 93.31 95 PRO A N 1
ATOM 751 C CA . PRO A 1 95 ? -1.591 -19.738 -23.078 1.00 93.31 95 PRO A CA 1
ATOM 752 C C . PRO A 1 95 ? -0.785 -19.164 -24.244 1.00 93.31 95 PRO A C 1
ATOM 754 O O . PRO A 1 95 ? -0.807 -17.958 -24.484 1.00 93.31 95 PRO A O 1
ATOM 757 N N . LEU A 1 96 ? -0.084 -20.030 -24.973 1.00 94.31 96 LEU A N 1
ATOM 758 C CA . LEU A 1 96 ? 0.553 -19.661 -26.232 1.00 94.31 96 LEU A CA 1
ATOM 759 C C . LEU A 1 96 ? -0.426 -19.969 -27.365 1.00 94.31 96 LEU A C 1
ATOM 761 O O . LEU A 1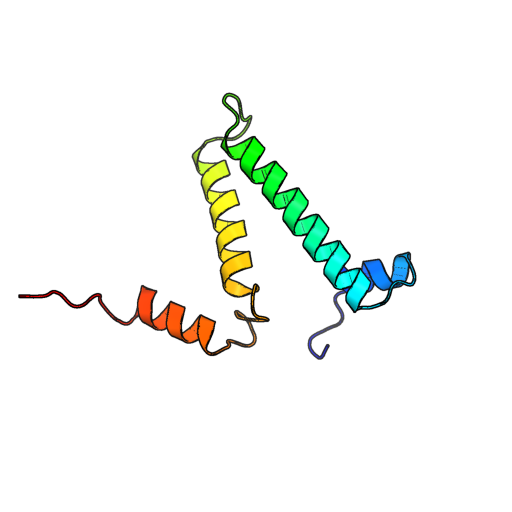 96 ? -0.914 -21.095 -27.466 1.00 94.31 96 LEU A O 1
ATOM 765 N N . GLU A 1 97 ? -0.722 -18.974 -28.194 1.00 87.00 97 GLU A N 1
ATOM 766 C CA . GLU A 1 97 ? -1.448 -19.186 -29.444 1.00 87.00 97 GLU A CA 1
ATOM 767 C C . GLU A 1 97 ? -0.461 -19.736 -30.483 1.00 87.00 97 GLU A C 1
ATOM 769 O O . GLU A 1 97 ? 0.589 -19.135 -30.721 1.00 87.00 97 GLU A O 1
ATOM 774 N N . TYR A 1 98 ? -0.781 -20.900 -31.052 1.00 71.25 98 TYR A N 1
ATOM 775 C CA . TYR A 1 98 ? -0.063 -21.513 -32.171 1.00 71.25 98 TYR A CA 1
ATOM 776 C C . TYR A 1 98 ? -0.920 -21.458 -33.431 1.00 71.25 98 TYR A C 1
ATOM 778 O O . TYR A 1 98 ? -2.140 -21.716 -33.310 1.00 71.25 98 TYR A O 1
#

Radius of gyration: 18.1 Å; Cα contacts (8 Å, |Δi|>4): 40; chains: 1; bounding box: 36×35×53 Å

pLDDT: mean 91.23, std 9.11, range [53.31, 98.38]

Sequence (98 aa):
MERGDNPKSIQCYMHETGASEEDARDHIKYLIGKTWEKMNEERLADHSPFSKILVEIAMNIARASQCMYQYGDGHGAQGQETKDRVLSLFINPVPLEY

Secondary structure (DSSP, 8-state):
--S-----HHHHHHHHH---HHHHHHHHHHHHHHHHHHHHHHHH-TT-SS-HHHHHHHHHHHHHHHHHHTTS-TTTS--HHHHHHHIIIIISPPPPP-

InterPro domains:
  IPR008949 Isoprenoid synthase domain superfamily [G3DSA:1.10.600.10] (1-98)
  IPR008949 Isoprenoid synthase domain superfamily [SSF48576] (1-94)
  IPR050148 Terpene synthase-like [PTHR31225] (1-94)

Solvent-accessible surface area (backbone atoms only — not comparable to full-atom values): 6004 Å² total; per-residue (Å²): 138,89,78,72,100,64,87,44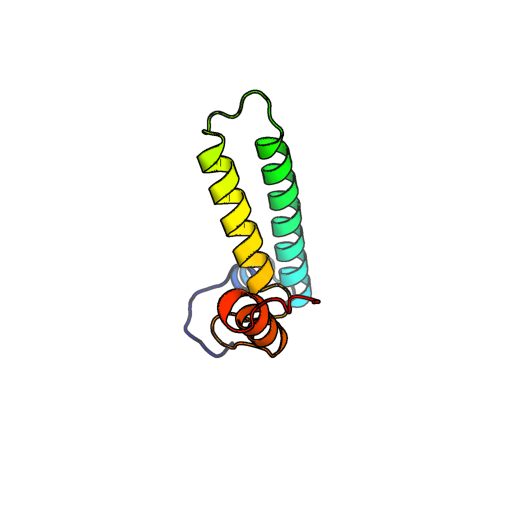,72,47,57,48,46,21,70,76,70,71,45,51,74,66,58,22,48,53,52,51,51,49,54,52,52,57,49,50,53,52,54,53,50,55,68,70,41,95,78,51,98,61,55,72,67,58,51,51,50,53,51,50,53,53,51,50,51,46,73,39,45,76,90,46,54,31,77,91,59,60,42,70,70,46,52,54,52,50,40,59,74,76,67,48,77,83,84,80,90,127

Mean predicted aligned error: 5.35 Å